Protein AF-A0A951L8I9-F1 (afdb_monomer_lite)

Sequence (68 aa):
MSRPRAADDFATIRARIEQLRQERDGVTPHEGATAETADSDAERHRRARIEGWPPPWVPTIFIKQPPI

Foldseek 3Di:
DDDDDPVVCVVVVVVVVVVVVVVVVVDDPPVPDCPVVVVVVVVVVVCCCVVDDPDPPDDCVPPDDDDD

Radius of gyration: 23.08 Å; chains: 1; bounding box: 41×43×62 Å

Secondary structure (DSSP, 8-state):
-PPPPGGGGHHHHHHHHHHHHHHHHTS---TTHHHHHHHHHHHHHHHHHHHSPPPTTS-GGGS-PPP-

pLDDT: mean 74.33, std 12.39, range [52.16, 95.25]

Structure (mmCIF, N/CA/C/O backbone):
data_AF-A0A951L8I9-F1
#
_entry.id   AF-A0A951L8I9-F1
#
loop_
_atom_site.group_PDB
_atom_site.id
_atom_site.type_symbol
_atom_site.label_atom_id
_atom_site.label_alt_id
_atom_site.label_comp_id
_atom_site.label_asym_id
_atom_site.label_entity_id
_atom_site.label_seq_id
_atom_site.pdbx_PDB_ins_code
_atom_site.Cartn_x
_atom_site.Cartn_y
_atom_site.Cartn_z
_atom_site.occupancy
_atom_site.B_iso_or_equiv
_atom_site.auth_seq_id
_atom_site.auth_comp_id
_atom_site.auth_asym_id
_atom_site.auth_atom_id
_atom_site.pdbx_PDB_model_num
ATOM 1 N N . MET A 1 1 ? -18.775 -8.579 27.189 1.00 54.47 1 MET A N 1
ATOM 2 C CA . MET A 1 1 ? -17.572 -7.785 26.862 1.00 54.47 1 MET A CA 1
ATOM 3 C C . MET A 1 1 ? -17.646 -7.391 25.397 1.00 54.47 1 MET A C 1
ATOM 5 O O . MET A 1 1 ? -17.727 -8.282 24.561 1.00 54.47 1 MET A O 1
ATOM 9 N N . SER A 1 2 ? -17.717 -6.097 25.078 1.00 78.88 2 SER A N 1
ATOM 10 C CA . SER A 1 2 ? -17.677 -5.636 23.686 1.00 78.88 2 SER A CA 1
ATOM 11 C C . SER A 1 2 ? -16.258 -5.803 23.155 1.00 78.88 2 SER A C 1
ATOM 13 O O . SER A 1 2 ? -15.316 -5.246 23.717 1.00 78.88 2 SER A O 1
ATOM 15 N N . ARG A 1 3 ? -16.096 -6.594 22.094 1.00 78.81 3 ARG A N 1
ATOM 16 C CA . ARG A 1 3 ? -14.818 -6.707 21.387 1.00 78.81 3 ARG A CA 1
ATOM 17 C C . ARG A 1 3 ? -14.486 -5.343 20.757 1.00 78.81 3 ARG A C 1
ATOM 19 O O . ARG A 1 3 ? -15.394 -4.761 20.158 1.00 78.81 3 ARG A O 1
ATOM 26 N N . PRO A 1 4 ? -13.244 -4.838 20.886 1.00 81.38 4 PRO A N 1
ATOM 27 C CA . PRO A 1 4 ? -12.835 -3.609 20.214 1.00 81.38 4 PRO A CA 1
ATOM 28 C C . PRO A 1 4 ? -13.054 -3.747 18.710 1.00 81.38 4 PRO A C 1
ATOM 30 O O . PRO A 1 4 ? -12.884 -4.832 18.133 1.00 81.38 4 PRO A O 1
ATOM 33 N N . ARG A 1 5 ? -13.515 -2.666 18.088 1.00 84.38 5 ARG A N 1
ATOM 34 C CA . ARG A 1 5 ? -13.817 -2.648 16.661 1.00 84.38 5 ARG A CA 1
ATOM 35 C C . ARG A 1 5 ? -12.525 -2.351 15.920 1.00 84.38 5 ARG A C 1
ATOM 37 O O . ARG A 1 5 ? -11.779 -1.471 16.314 1.00 84.38 5 ARG A O 1
ATOM 44 N N . ALA A 1 6 ? -12.326 -2.984 14.768 1.00 83.12 6 ALA A N 1
ATOM 45 C CA . ALA A 1 6 ? -11.181 -2.691 13.897 1.00 83.12 6 ALA A CA 1
ATOM 46 C C . ALA A 1 6 ? -11.068 -1.199 13.505 1.00 83.12 6 ALA A C 1
ATOM 48 O O . ALA A 1 6 ? -10.009 -0.728 13.112 1.00 83.12 6 ALA A O 1
ATOM 49 N N . ALA A 1 7 ? -12.163 -0.437 13.614 1.00 83.12 7 ALA A N 1
ATOM 50 C CA . ALA A 1 7 ? -12.160 1.001 13.373 1.00 83.12 7 ALA A CA 1
ATOM 51 C C . ALA A 1 7 ? -11.411 1.813 14.448 1.00 83.12 7 ALA A C 1
ATOM 53 O O . ALA A 1 7 ? -10.955 2.919 14.160 1.00 83.12 7 ALA A O 1
ATOM 54 N N . ASP A 1 8 ? -11.262 1.270 15.656 1.00 85.19 8 ASP A N 1
ATOM 55 C CA . ASP A 1 8 ? -10.568 1.926 16.766 1.00 85.19 8 ASP A CA 1
ATOM 56 C C . ASP A 1 8 ? -9.047 2.015 16.490 1.00 85.19 8 ASP A C 1
ATOM 58 O O . ASP A 1 8 ? -8.371 2.922 16.976 1.00 85.19 8 ASP A O 1
ATOM 62 N N . ASP A 1 9 ? -8.520 1.156 15.605 1.00 89.75 9 ASP A N 1
ATOM 63 C CA . ASP A 1 9 ? -7.104 1.110 15.212 1.00 89.75 9 ASP A CA 1
ATOM 64 C C . ASP A 1 9 ? -6.711 2.183 14.179 1.00 89.75 9 ASP A C 1
ATOM 66 O O . ASP A 1 9 ? -5.525 2.481 13.995 1.00 89.75 9 ASP A O 1
ATOM 70 N N . PHE A 1 10 ? -7.678 2.820 13.503 1.00 92.31 10 PHE A N 1
ATOM 71 C CA . PHE A 1 10 ? -7.378 3.832 12.481 1.00 92.31 10 PHE A CA 1
ATOM 72 C C . PHE A 1 10 ? -6.669 5.064 13.049 1.00 92.31 10 PHE A C 1
ATOM 74 O O . PHE A 1 10 ? -5.897 5.713 12.340 1.00 92.31 10 PHE A O 1
ATOM 81 N N . ALA A 1 11 ? -6.924 5.418 14.311 1.00 89.81 11 ALA A N 1
ATOM 82 C CA . ALA A 1 11 ? -6.211 6.506 14.977 1.00 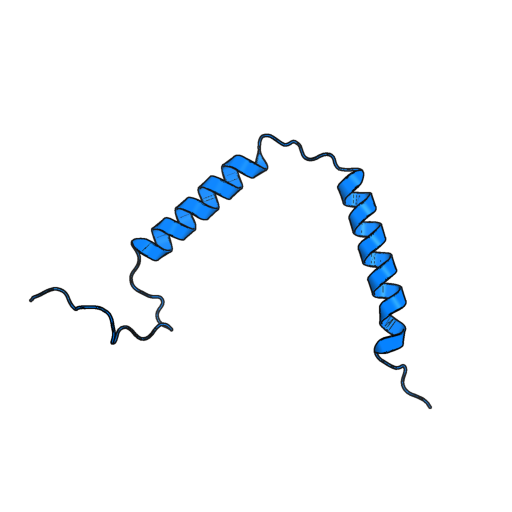89.81 11 ALA A CA 1
ATOM 83 C C . ALA A 1 11 ? -4.718 6.170 15.131 1.00 89.81 11 ALA A C 1
ATOM 85 O O . ALA A 1 11 ? -3.862 6.974 14.760 1.00 89.81 11 ALA A O 1
ATOM 86 N N . THR A 1 12 ? -4.419 4.948 15.570 1.00 91.31 12 THR A N 1
ATOM 87 C CA . THR A 1 12 ? -3.056 4.425 15.732 1.00 91.31 12 THR A CA 1
ATOM 88 C C . THR A 1 12 ? -2.309 4.363 14.401 1.00 91.31 12 THR A C 1
ATOM 90 O O . THR A 1 12 ? -1.160 4.797 14.308 1.00 91.31 12 THR A O 1
ATOM 93 N N . ILE A 1 13 ? -2.969 3.884 13.342 1.00 92.88 13 ILE A N 1
ATOM 94 C CA . ILE A 1 13 ? -2.372 3.811 12.000 1.00 92.88 13 ILE A CA 1
ATOM 95 C C . ILE A 1 13 ? -2.037 5.215 11.475 1.00 92.88 13 ILE A C 1
ATOM 97 O O . ILE A 1 13 ? -0.937 5.427 10.966 1.00 92.88 13 ILE A O 1
ATOM 101 N N . ARG A 1 14 ? -2.945 6.192 11.625 1.00 94.69 14 ARG A N 1
ATOM 102 C CA . ARG A 1 14 ? -2.707 7.576 11.171 1.00 94.69 14 ARG A CA 1
ATOM 103 C C . ARG A 1 14 ? -1.517 8.221 11.876 1.00 94.69 14 ARG A C 1
ATOM 105 O O . ARG A 1 14 ? -0.652 8.768 11.196 1.00 94.69 14 ARG A O 1
ATOM 112 N N . ALA A 1 15 ? -1.429 8.074 13.196 1.00 94.75 15 ALA A N 1
ATOM 113 C CA . ALA A 1 15 ? -0.299 8.581 13.971 1.00 94.75 15 ALA A CA 1
ATOM 114 C C . ALA A 1 15 ? 1.036 7.977 13.497 1.00 94.75 15 ALA A C 1
ATOM 116 O O . ALA A 1 15 ? 2.022 8.691 13.312 1.00 94.75 15 ALA A O 1
ATOM 117 N N . ARG A 1 16 ? 1.061 6.666 13.212 1.00 93.81 16 ARG A N 1
ATOM 118 C CA . ARG A 1 16 ? 2.269 5.999 12.706 1.00 93.81 16 ARG A CA 1
ATOM 119 C C . ARG A 1 16 ? 2.671 6.491 11.313 1.00 93.81 16 ARG A C 1
ATOM 121 O O . ARG A 1 16 ? 3.860 6.646 11.051 1.00 93.81 16 ARG A O 1
ATOM 128 N N . ILE A 1 17 ? 1.706 6.753 10.430 1.00 95.25 17 ILE A N 1
ATOM 129 C CA . ILE A 1 17 ? 1.969 7.288 9.084 1.00 95.25 17 ILE A CA 1
ATOM 130 C C . ILE A 1 17 ? 2.556 8.701 9.155 1.00 95.25 17 ILE A C 1
ATOM 132 O O . ILE A 1 17 ? 3.491 9.002 8.413 1.00 95.25 17 ILE A O 1
ATOM 136 N N . GLU A 1 18 ? 2.029 9.564 10.023 1.00 94.38 18 GLU A N 1
ATOM 137 C CA . GLU A 1 18 ? 2.552 10.921 10.216 1.00 94.38 18 GLU A CA 1
ATOM 138 C C . GLU A 1 18 ? 3.976 10.904 10.771 1.00 94.38 18 GLU A C 1
ATOM 140 O O . GLU A 1 18 ? 4.839 11.599 10.240 1.00 94.38 18 GLU A O 1
ATOM 145 N N . GLN A 1 19 ? 4.260 10.036 11.744 1.00 91.56 19 GLN A N 1
ATOM 146 C CA . GLN A 1 19 ? 5.619 9.848 12.247 1.00 91.56 19 GLN A CA 1
ATOM 147 C C . GLN A 1 19 ? 6.585 9.418 11.130 1.00 91.56 19 GLN A C 1
ATOM 149 O O . GLN A 1 19 ? 7.643 10.015 10.967 1.00 91.56 19 GLN A O 1
ATOM 154 N N . LEU A 1 20 ? 6.194 8.448 10.297 1.00 93.31 20 LEU A N 1
ATOM 155 C CA . LEU A 1 20 ? 7.002 8.014 9.152 1.00 93.31 20 LEU A CA 1
ATOM 156 C C . LEU A 1 20 ? 7.196 9.120 8.106 1.00 93.31 20 LEU A C 1
ATOM 158 O O . LEU A 1 20 ? 8.166 9.084 7.357 1.00 93.31 20 LEU A O 1
ATOM 162 N N . ARG A 1 21 ? 6.260 10.069 7.970 1.00 90.38 21 ARG A N 1
ATOM 163 C CA . ARG A 1 21 ? 6.440 11.245 7.099 1.00 90.38 21 ARG A CA 1
ATOM 164 C C . ARG A 1 21 ? 7.502 12.174 7.671 1.00 90.38 21 ARG A C 1
ATOM 166 O O . ARG A 1 21 ? 8.451 12.459 6.963 1.00 90.38 21 ARG A O 1
ATOM 173 N N . GLN A 1 22 ? 7.415 12.514 8.953 1.00 88.56 22 GLN A N 1
ATOM 174 C CA . GLN A 1 22 ? 8.409 13.361 9.621 1.00 88.56 22 GLN A CA 1
ATOM 175 C C . GLN A 1 22 ? 9.816 12.745 9.605 1.00 88.56 22 GLN A C 1
ATOM 177 O O . GLN A 1 22 ? 10.792 13.437 9.333 1.00 88.56 22 GLN A O 1
ATOM 182 N N . GLU A 1 23 ? 9.925 11.433 9.832 1.00 85.75 23 GLU A N 1
ATOM 183 C CA . GLU A 1 23 ? 11.197 10.703 9.733 1.00 85.75 23 GLU A CA 1
ATOM 184 C C . GLU A 1 23 ? 11.787 10.756 8.311 1.00 85.75 23 GLU A C 1
ATOM 186 O O . GLU A 1 23 ? 13.001 10.851 8.161 1.00 85.75 23 GLU A O 1
ATOM 191 N N . ARG A 1 24 ? 10.947 10.729 7.265 1.00 82.12 24 ARG A N 1
ATOM 192 C CA . ARG A 1 24 ? 11.385 10.844 5.862 1.00 82.12 24 ARG A CA 1
ATOM 193 C C . ARG A 1 24 ? 11.694 12.279 5.451 1.00 82.12 24 ARG A C 1
ATOM 195 O O . ARG A 1 24 ? 12.6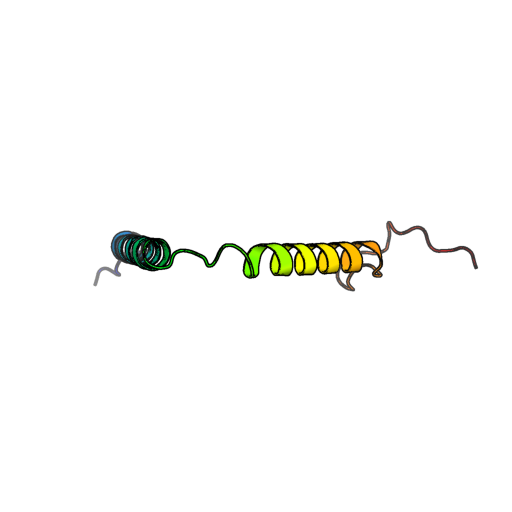49 12.483 4.722 1.00 82.12 24 ARG A O 1
ATOM 202 N N . ASP A 1 25 ? 10.935 13.255 5.933 1.00 76.50 25 ASP A N 1
ATOM 203 C CA . ASP A 1 25 ? 11.165 14.672 5.634 1.00 76.50 25 ASP A CA 1
ATOM 204 C C . ASP A 1 25 ? 12.436 15.193 6.337 1.00 76.50 25 ASP A C 1
ATOM 206 O O . ASP A 1 25 ? 13.117 16.074 5.819 1.00 76.50 25 ASP A O 1
ATOM 210 N N . GLY A 1 26 ? 12.804 14.612 7.488 1.00 66.06 26 GLY A N 1
ATOM 211 C CA . GLY A 1 26 ? 14.078 14.865 8.174 1.00 66.06 26 GLY A CA 1
ATOM 212 C C . GLY A 1 26 ? 15.287 14.132 7.576 1.00 66.06 26 GLY A C 1
ATOM 213 O O . GLY A 1 26 ? 16.427 14.473 7.891 1.00 66.06 26 GLY A O 1
ATOM 214 N N . VAL A 1 27 ? 15.056 13.147 6.705 1.00 60.56 27 VAL A N 1
ATOM 215 C CA . VAL A 1 27 ? 16.086 12.457 5.921 1.00 60.56 27 VAL A CA 1
ATOM 216 C C . VAL A 1 27 ? 15.967 12.962 4.490 1.00 60.56 27 VAL A C 1
ATOM 218 O O . VAL A 1 27 ? 15.314 12.355 3.644 1.00 60.56 27 VAL A O 1
ATOM 221 N N . THR A 1 28 ? 16.607 14.096 4.206 1.00 55.03 28 THR A N 1
ATOM 222 C CA . THR A 1 28 ? 16.839 14.497 2.818 1.00 55.03 28 THR A CA 1
ATOM 223 C C . THR A 1 28 ? 17.478 13.318 2.080 1.00 55.03 28 THR A C 1
ATOM 225 O O . THR A 1 28 ? 18.474 12.758 2.557 1.00 55.03 28 THR A O 1
ATOM 228 N N . PRO A 1 29 ? 16.922 12.874 0.940 1.00 55.62 29 PRO A N 1
ATOM 229 C CA . PRO A 1 29 ? 17.580 11.853 0.161 1.00 55.62 29 PRO A CA 1
ATOM 230 C C . PRO A 1 29 ? 18.908 12.439 -0.306 1.00 55.62 29 PRO A C 1
ATOM 232 O O . PRO A 1 29 ? 18.977 13.549 -0.829 1.00 55.62 29 PRO A O 1
ATOM 235 N N . HIS A 1 30 ? 19.977 11.675 -0.143 1.00 52.31 30 HIS A N 1
ATOM 236 C CA . HIS A 1 30 ? 21.145 11.833 -0.987 1.00 52.31 30 HIS A CA 1
ATOM 237 C C . HIS A 1 30 ? 20.698 11.484 -2.420 1.00 52.31 30 HIS A C 1
ATOM 239 O O . HIS A 1 30 ? 20.756 10.328 -2.833 1.00 52.31 30 HIS A O 1
ATOM 245 N N . GLU A 1 31 ? 20.148 12.473 -3.134 1.00 53.62 31 GLU A N 1
ATOM 246 C CA . GLU A 1 31 ? 19.399 12.339 -4.398 1.00 53.62 31 GLU A CA 1
ATOM 247 C C . GLU A 1 31 ? 20.209 11.766 -5.577 1.00 53.62 31 GLU A C 1
ATOM 249 O O . GLU A 1 31 ? 19.651 11.535 -6.643 1.00 53.62 31 GLU A O 1
ATOM 254 N N . GLY A 1 32 ? 21.502 11.477 -5.410 1.00 52.16 32 GLY A N 1
ATOM 255 C CA . GLY A 1 32 ? 22.346 10.963 -6.493 1.00 52.16 32 GLY A CA 1
ATOM 256 C C . GLY A 1 32 ? 22.468 9.438 -6.577 1.00 52.16 32 GLY A C 1
ATOM 257 O O . GLY A 1 32 ? 22.583 8.901 -7.668 1.00 52.16 32 GLY A O 1
ATOM 258 N N . ALA A 1 33 ? 22.455 8.711 -5.455 1.00 54.22 33 ALA A N 1
ATOM 259 C CA . ALA A 1 33 ? 22.944 7.321 -5.454 1.00 54.22 33 ALA A CA 1
ATOM 260 C C . ALA A 1 33 ? 21.847 6.251 -5.632 1.00 54.22 33 ALA A C 1
ATOM 262 O O . ALA A 1 33 ? 22.104 5.152 -6.130 1.00 54.22 33 ALA A O 1
ATOM 263 N N . THR A 1 34 ? 20.612 6.539 -5.222 1.00 56.50 34 THR A N 1
ATOM 264 C CA . THR A 1 34 ? 19.511 5.561 -5.213 1.00 56.50 34 THR A CA 1
ATOM 265 C C . THR A 1 34 ? 18.668 5.580 -6.481 1.00 56.50 34 THR A C 1
ATOM 267 O O . THR A 1 34 ? 18.176 4.526 -6.873 1.00 56.50 34 THR A O 1
ATOM 270 N N . ALA A 1 35 ? 18.525 6.727 -7.148 1.00 59.53 35 ALA A N 1
ATOM 271 C CA . ALA A 1 35 ? 17.709 6.842 -8.357 1.00 59.53 35 ALA A CA 1
ATOM 272 C C . ALA A 1 35 ? 18.319 6.077 -9.544 1.00 59.53 35 ALA A C 1
ATOM 274 O O . ALA A 1 35 ? 17.620 5.308 -10.197 1.00 59.53 35 ALA A O 1
ATOM 275 N N . GLU A 1 36 ? 19.629 6.207 -9.771 1.00 56.47 36 GLU A N 1
ATOM 276 C CA . GLU A 1 36 ? 20.331 5.527 -10.871 1.00 56.47 36 GLU A CA 1
ATOM 277 C C . GLU A 1 36 ? 20.425 4.011 -10.652 1.00 56.47 36 GLU A C 1
ATOM 279 O O . GLU A 1 36 ? 20.249 3.219 -11.578 1.00 56.47 36 GLU A O 1
ATOM 284 N N . THR A 1 37 ? 20.649 3.585 -9.406 1.00 60.31 37 THR A N 1
ATOM 285 C CA . THR A 1 37 ? 20.702 2.160 -9.050 1.00 60.31 37 THR A CA 1
ATOM 286 C C . THR A 1 37 ? 19.318 1.511 -9.148 1.00 60.31 37 THR A C 1
ATOM 288 O O . THR A 1 37 ? 19.205 0.390 -9.640 1.00 60.31 37 THR A O 1
ATOM 291 N N . ALA A 1 38 ? 18.259 2.218 -8.737 1.00 66.44 38 ALA A N 1
ATOM 292 C CA . ALA A 1 38 ? 16.880 1.748 -8.865 1.00 66.44 38 ALA A CA 1
ATOM 293 C C . ALA A 1 38 ? 16.413 1.692 -10.328 1.00 66.44 38 ALA A C 1
ATOM 295 O O . ALA A 1 38 ? 15.725 0.744 -10.704 1.00 66.44 38 ALA A O 1
ATOM 296 N N . ASP A 1 39 ? 16.807 2.659 -11.160 1.00 71.81 39 ASP A N 1
ATOM 297 C CA . ASP A 1 39 ? 16.527 2.651 -12.601 1.00 71.81 39 ASP A CA 1
ATOM 298 C C . ASP A 1 39 ? 17.265 1.502 -13.310 1.00 71.81 39 ASP A C 1
ATOM 300 O O . ASP A 1 39 ? 16.669 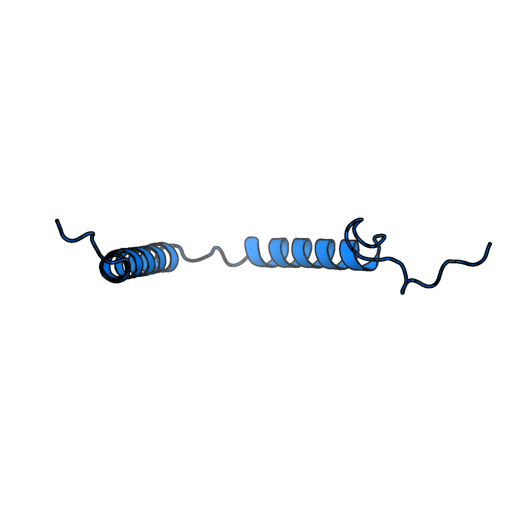0.753 -14.085 1.00 71.81 39 ASP A O 1
ATOM 304 N N . SER A 1 40 ? 18.533 1.269 -12.956 1.00 71.81 40 SER A N 1
ATOM 305 C CA . SER A 1 40 ? 19.335 0.153 -13.474 1.00 71.81 40 SER A CA 1
ATOM 306 C C . SER A 1 40 ? 18.787 -1.219 -13.054 1.00 71.81 40 SER A C 1
ATOM 308 O O . SER A 1 40 ? 18.743 -2.147 -13.866 1.00 71.81 40 SER A O 1
ATOM 310 N N . ASP A 1 41 ? 18.319 -1.361 -11.810 1.00 73.25 41 ASP A N 1
ATOM 311 C CA . ASP A 1 41 ? 17.672 -2.587 -11.328 1.00 73.25 41 ASP A CA 1
ATOM 312 C C . ASP A 1 41 ? 16.315 -2.817 -12.012 1.00 73.25 41 ASP A C 1
ATOM 314 O O . ASP A 1 41 ? 16.036 -3.922 -12.483 1.00 73.25 41 ASP A O 1
ATOM 318 N N . ALA A 1 42 ? 15.511 -1.761 -12.181 1.00 75.12 42 ALA A N 1
ATOM 319 C CA . ALA A 1 42 ? 14.245 -1.815 -12.908 1.00 75.12 42 ALA A CA 1
ATOM 320 C C . ALA A 1 42 ? 14.437 -2.188 -14.388 1.00 75.12 42 ALA A C 1
ATOM 322 O O . ALA A 1 42 ? 13.662 -2.981 -14.930 1.00 75.12 42 ALA A O 1
ATOM 323 N N . GLU A 1 43 ? 15.482 -1.671 -15.035 1.00 76.50 43 GLU A N 1
ATOM 324 C CA . GLU A 1 43 ? 15.835 -1.986 -16.419 1.00 76.50 43 GLU A CA 1
ATOM 325 C C . GLU A 1 43 ? 16.364 -3.423 -16.558 1.00 76.50 43 GLU A C 1
ATOM 327 O O . GLU A 1 43 ? 15.966 -4.136 -17.481 1.00 76.50 43 GLU A O 1
ATOM 332 N N . ARG A 1 44 ? 17.165 -3.919 -15.604 1.00 69.94 44 ARG A N 1
ATOM 333 C CA . ARG A 1 44 ? 17.546 -5.344 -15.538 1.00 69.94 44 ARG A CA 1
ATOM 334 C C . ARG A 1 44 ? 16.329 -6.246 -15.364 1.00 69.94 44 ARG A C 1
ATOM 336 O O . ARG A 1 44 ? 16.225 -7.263 -16.046 1.00 69.94 44 ARG A O 1
ATOM 343 N N . HIS A 1 45 ? 15.391 -5.867 -14.501 1.00 67.50 45 HIS A N 1
ATOM 344 C CA . HIS A 1 45 ? 14.157 -6.619 -14.273 1.00 67.50 45 HIS A CA 1
ATOM 345 C C . HIS A 1 45 ? 13.249 -6.617 -15.507 1.00 67.50 45 HIS A C 1
ATOM 347 O O . HIS A 1 45 ? 12.621 -7.628 -15.834 1.00 67.50 45 HIS A O 1
ATOM 353 N N . ARG A 1 46 ? 13.195 -5.485 -16.219 1.00 69.44 46 ARG A N 1
ATOM 354 C CA . ARG A 1 46 ? 12.504 -5.360 -17.503 1.00 69.44 46 ARG A CA 1
ATOM 355 C C . ARG A 1 46 ? 13.141 -6.280 -18.543 1.00 69.44 46 ARG A C 1
ATOM 357 O O . ARG A 1 46 ? 12.408 -7.028 -19.180 1.00 69.44 46 ARG A O 1
ATOM 364 N N . ARG A 1 47 ? 14.471 -6.293 -18.677 1.00 70.56 47 ARG A N 1
ATOM 365 C CA . ARG A 1 47 ? 15.182 -7.187 -19.609 1.00 70.56 47 ARG A CA 1
ATOM 366 C C . ARG A 1 47 ? 15.010 -8.654 -19.256 1.00 70.56 47 ARG A C 1
ATOM 368 O O . ARG A 1 47 ? 14.653 -9.424 -20.131 1.00 70.56 47 ARG A O 1
ATOM 375 N N . ALA A 1 48 ? 15.110 -9.032 -17.983 1.00 67.12 48 ALA A N 1
ATOM 376 C CA . ALA A 1 48 ? 14.842 -10.400 -17.536 1.00 67.12 48 ALA A CA 1
ATOM 377 C C . ALA A 1 48 ? 13.413 -10.864 -17.879 1.00 67.12 48 ALA A C 1
ATOM 379 O O . ALA A 1 48 ? 13.197 -12.033 -18.189 1.00 67.12 48 ALA A O 1
ATOM 380 N N . ARG A 1 49 ? 12.437 -9.943 -17.874 1.00 63.78 49 ARG A N 1
ATOM 381 C CA . ARG A 1 49 ? 11.056 -10.211 -18.303 1.00 63.78 49 ARG A CA 1
ATOM 382 C C . ARG A 1 49 ? 10.909 -10.332 -19.827 1.00 63.78 49 ARG A C 1
ATOM 384 O O . ARG A 1 49 ? 10.004 -11.027 -20.272 1.00 63.78 49 ARG A O 1
ATOM 391 N N . ILE A 1 50 ? 11.746 -9.644 -20.607 1.00 66.50 50 ILE A N 1
ATOM 392 C CA . ILE A 1 50 ? 11.695 -9.631 -22.082 1.00 66.50 50 ILE A CA 1
ATOM 393 C C . ILE A 1 50 ? 12.536 -10.767 -22.693 1.00 66.50 50 ILE A C 1
ATOM 395 O O . ILE A 1 50 ? 12.168 -11.310 -23.730 1.00 66.50 50 ILE A O 1
ATOM 399 N N . GLU A 1 51 ? 13.646 -11.138 -22.056 1.00 67.31 51 GLU A N 1
ATOM 400 C CA . GLU A 1 51 ? 14.619 -12.132 -22.535 1.00 67.31 51 GLU A CA 1
ATOM 401 C C . GLU A 1 51 ? 14.389 -13.530 -21.932 1.00 67.31 51 GLU A C 1
ATOM 403 O O . GLU A 1 51 ? 14.896 -14.527 -22.446 1.00 67.31 51 GLU A O 1
ATOM 408 N N . GLY A 1 52 ? 13.626 -13.620 -20.840 1.00 70.69 52 GLY A N 1
ATOM 409 C CA . GLY A 1 52 ? 13.343 -14.866 -20.142 1.00 70.69 52 GLY A CA 1
ATOM 410 C C . GLY A 1 52 ? 12.149 -15.617 -20.721 1.00 70.69 52 GLY A C 1
ATOM 411 O O . GLY A 1 52 ? 11.124 -15.034 -21.077 1.00 70.69 52 GLY A O 1
ATOM 412 N N . TRP A 1 53 ? 12.260 -16.946 -20.737 1.00 68.69 53 TRP A N 1
ATOM 413 C CA . TRP A 1 5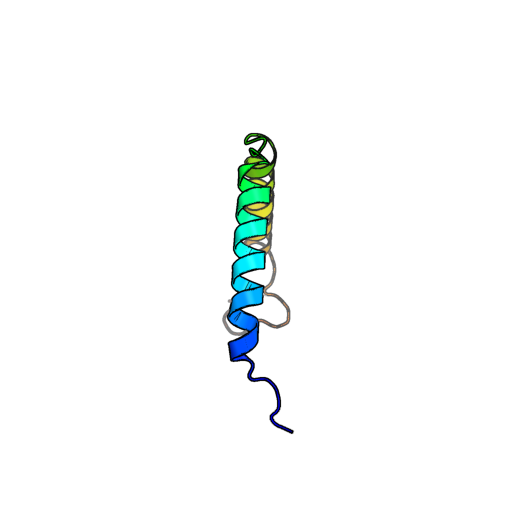3 ? 11.090 -17.816 -20.799 1.00 68.69 53 TRP A CA 1
ATOM 414 C C . TRP A 1 53 ? 10.043 -17.354 -19.774 1.00 68.69 53 TRP A C 1
ATOM 416 O O . TRP A 1 53 ? 10.411 -16.921 -18.675 1.00 68.69 53 TRP A O 1
ATOM 426 N N . PRO A 1 54 ? 8.745 -17.443 -20.108 1.00 77.06 54 PRO A N 1
ATOM 427 C CA . PRO A 1 54 ? 7.691 -17.091 -19.169 1.00 77.06 54 PRO A CA 1
ATOM 428 C C . PRO A 1 54 ? 7.903 -17.854 -17.850 1.00 77.06 54 PRO A C 1
ATOM 430 O O . PRO A 1 54 ? 8.291 -19.028 -17.874 1.00 77.06 54 PRO A O 1
ATOM 433 N N . PRO A 1 55 ? 7.657 -17.217 -16.694 1.00 73.38 55 PRO A N 1
ATOM 434 C CA . PRO A 1 55 ? 7.695 -17.905 -15.413 1.00 73.38 55 PRO A CA 1
ATOM 435 C C . PRO A 1 55 ? 6.842 -19.185 -15.446 1.00 73.38 55 PRO A C 1
ATOM 437 O O . PRO A 1 55 ? 5.819 -19.205 -16.129 1.00 73.38 55 PRO A O 1
ATOM 440 N N . PRO A 1 56 ? 7.179 -20.233 -14.675 1.00 76.50 56 PRO A N 1
ATOM 441 C CA . PRO A 1 56 ? 6.524 -21.546 -14.763 1.00 76.50 56 PRO A CA 1
ATOM 442 C C . PRO A 1 56 ? 5.024 -21.530 -14.417 1.00 76.50 56 PRO A C 1
ATOM 444 O O . PRO A 1 56 ? 4.312 -22.486 -14.70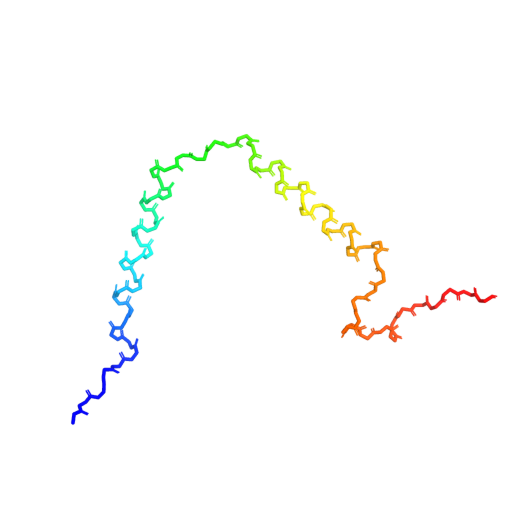6 1.00 76.50 56 PRO A O 1
ATOM 447 N N . TRP A 1 57 ? 4.542 -20.450 -13.797 1.00 76.06 57 TRP A N 1
ATOM 448 C CA . TRP A 1 57 ? 3.132 -20.222 -13.482 1.00 76.06 57 TRP A CA 1
ATOM 449 C C . TRP A 1 57 ? 2.355 -19.511 -14.605 1.00 76.06 57 TRP A C 1
ATOM 451 O O . TRP A 1 57 ? 1.130 -19.437 -14.538 1.00 76.06 57 TRP A O 1
ATOM 461 N N . VAL A 1 58 ? 3.037 -18.984 -15.627 1.00 80.88 58 VAL A N 1
ATOM 462 C CA . VAL A 1 58 ? 2.419 -18.333 -16.788 1.00 80.88 58 VAL A CA 1
ATOM 463 C C . VAL A 1 58 ? 2.164 -19.384 -17.872 1.00 80.88 58 VAL A C 1
ATOM 465 O O . VAL A 1 58 ? 3.115 -20.004 -18.353 1.00 80.88 58 VAL A O 1
ATOM 468 N N . PRO A 1 59 ? 0.909 -19.581 -18.314 1.00 76.62 59 PRO A N 1
ATOM 469 C CA . PRO A 1 59 ? 0.604 -20.505 -19.399 1.00 76.62 59 PRO A CA 1
ATOM 470 C C . PRO A 1 59 ? 1.343 -20.119 -20.688 1.00 76.62 59 PRO A C 1
ATOM 472 O O . PRO A 1 59 ? 1.163 -19.025 -21.220 1.00 76.62 59 PRO A O 1
AT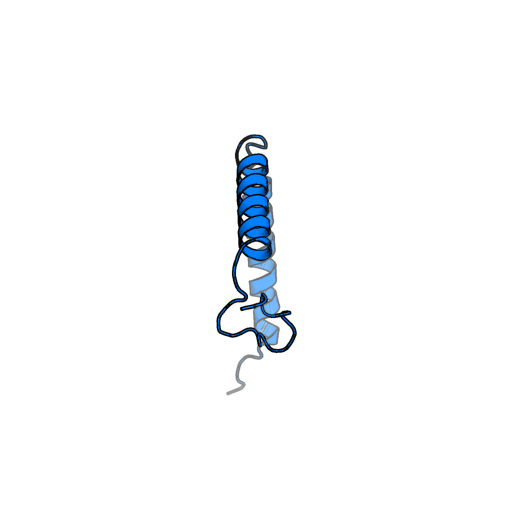OM 475 N N . THR A 1 60 ? 2.144 -21.035 -21.229 1.00 74.88 60 THR A N 1
ATOM 476 C CA . THR A 1 60 ? 2.948 -20.815 -22.448 1.00 74.88 60 THR A CA 1
ATOM 477 C C . THR A 1 60 ? 2.174 -21.060 -23.746 1.00 74.88 60 THR A C 1
ATOM 479 O O . THR A 1 60 ? 2.732 -20.939 -24.831 1.00 74.88 60 THR A O 1
ATOM 482 N N . ILE A 1 61 ? 0.873 -21.357 -23.651 1.00 77.50 61 ILE A N 1
ATOM 483 C CA . ILE A 1 61 ? -0.018 -21.694 -24.775 1.00 77.50 61 ILE A CA 1
ATOM 484 C C . ILE A 1 61 ? -0.142 -20.589 -25.839 1.00 77.50 61 ILE A C 1
ATOM 486 O O . ILE A 1 61 ? -0.559 -20.865 -26.958 1.00 77.50 61 ILE A O 1
ATOM 490 N N . PHE A 1 62 ? 0.226 -19.348 -25.506 1.00 74.31 62 PHE A N 1
ATOM 491 C CA . PHE A 1 62 ? 0.228 -18.206 -26.428 1.00 74.31 62 PHE A CA 1
ATOM 492 C C . PHE A 1 62 ? 1.609 -17.913 -27.035 1.00 74.31 62 PHE A C 1
ATOM 494 O O . PHE A 1 62 ? 1.736 -17.010 -27.863 1.00 74.31 62 PHE A O 1
ATOM 501 N N . ILE A 1 63 ? 2.654 -18.645 -26.635 1.00 72.44 63 ILE A N 1
ATOM 502 C CA . ILE A 1 63 ? 4.014 -18.442 -27.136 1.00 72.44 63 ILE A CA 1
ATOM 503 C C . ILE A 1 63 ? 4.210 -19.297 -28.380 1.00 72.44 63 ILE A C 1
ATOM 505 O O . ILE A 1 63 ? 4.067 -20.518 -28.362 1.00 72.44 63 ILE A O 1
ATOM 509 N N . LYS A 1 64 ? 4.551 -18.630 -29.482 1.00 65.88 64 LYS A N 1
ATOM 510 C CA . LYS A 1 64 ? 4.828 -19.263 -30.768 1.00 65.88 64 LYS A CA 1
ATOM 511 C C . LYS A 1 64 ? 6.111 -20.092 -30.630 1.00 65.88 64 LYS A C 1
ATOM 513 O O . LYS A 1 64 ? 7.191 -19.521 -30.497 1.00 65.88 64 LYS A O 1
ATOM 518 N N . GLN A 1 65 ? 5.986 -21.420 -30.594 1.00 65.12 65 GLN A N 1
ATOM 519 C CA . GLN A 1 65 ? 7.138 -22.321 -30.501 1.00 65.12 65 GLN A CA 1
ATOM 520 C C . GLN A 1 65 ? 8.108 -22.063 -31.669 1.00 65.12 65 GLN A C 1
ATOM 522 O O . GLN A 1 65 ? 7.644 -21.841 -32.795 1.00 65.12 65 GLN A O 1
ATOM 527 N N . PRO A 1 66 ? 9.433 -22.060 -31.431 1.00 64.50 66 PRO A N 1
ATOM 528 C CA . PRO A 1 66 ? 10.398 -21.985 -32.518 1.00 64.50 66 PRO A CA 1
ATOM 529 C C . PRO A 1 66 ? 10.272 -23.233 -33.412 1.00 64.50 66 PRO A C 1
ATOM 531 O O . PRO A 1 66 ? 9.968 -24.313 -32.899 1.00 64.50 66 PRO A O 1
ATOM 534 N N . PRO A 1 67 ? 10.460 -23.097 -34.737 1.00 65.44 67 PRO A N 1
ATOM 535 C CA . PRO A 1 67 ? 10.408 -24.234 -35.651 1.00 65.44 67 PRO A CA 1
ATOM 536 C C . PRO A 1 67 ? 11.514 -25.248 -35.316 1.00 65.44 67 PRO A C 1
ATOM 538 O O . PRO A 1 67 ? 12.623 -24.846 -34.963 1.00 65.44 67 PRO A O 1
ATOM 541 N N . ILE A 1 68 ? 11.172 -26.540 -35.405 1.00 68.56 68 ILE A N 1
ATOM 542 C CA . ILE A 1 68 ? 12.083 -27.691 -35.247 1.00 68.56 68 ILE A CA 1
ATOM 543 C C . ILE A 1 68 ? 13.011 -27.786 -36.458 1.00 68.56 68 ILE A C 1
ATOM 545 O O . ILE A 1 68 ? 12.497 -27.608 -37.588 1.00 68.56 68 ILE A O 1
#